Protein AF-I3SME6-F1 (afdb_monomer_lite)

Radius of gyration: 14.72 Å; chains: 1; bounding box: 29×40×44 Å

Sequence (114 aa):
MMEKAESPDAVTYKIVFRGLCNGGGPIQEAVDFTVEMLEKGILPDFPSFGFLAEGLCSLAMGDTLIELVNMVMEKAKFSEMETSMIRGFLKINKFKDALANLSVILDRQKSRRY

Foldseek 3Di:
DDPPPDPDDLVNLQVVLLVCLPPLHDLVVNLVSLVVCLVVLRHYDLVSLVSSCVSCVVVVVLVSNVVSLVSNCVSLVPDPVLVVVLVVCSVVV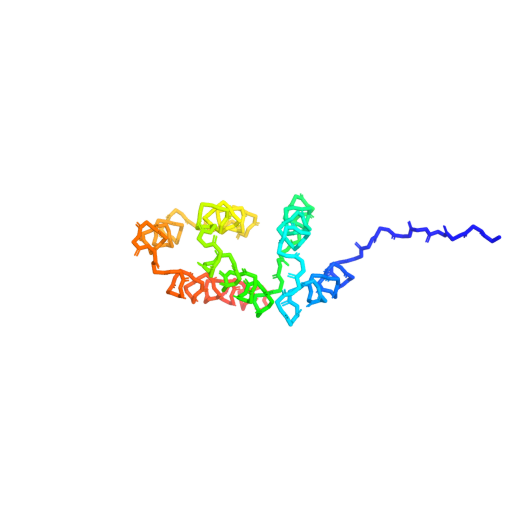VPVVSSVSSVVVVVVVVVVVD

InterPro domains:
  IPR002885 Pentatricopeptide repeat [PS51375] (9-44)
  IPR002885 Pentatricopeptide repeat [TIGR00756] (11-45)
  IPR011990 Tetratricopeptide-like helical domain superfamily [G3DSA:1.25.40.10] (1-109)

Organism: Lotus japonicus (NCBI:txid34305)

Secondary structure (DSSP, 8-state):
-----PPPPHHHHHHHHHHHHGGG--HHHHHHHHHHHHHTTPPPPHHHHHHHHHHHHHTT-HHHHHHHHHHHHHHTT--HHHHHHHHHHHHTT-HHHHHHHHHHHHHHHHHTT-

pLDDT: mean 87.42, std 12.48, range [39.41, 96.69]

Structure (mmCIF, N/CA/C/O backbone):
data_AF-I3SME6-F1
#
_entry.id   AF-I3SME6-F1
#
loop_
_atom_site.group_PDB
_atom_site.id
_atom_site.type_symbol
_atom_site.label_atom_id
_atom_site.label_alt_id
_atom_site.label_comp_id
_atom_site.label_asym_id
_atom_site.label_entity_id
_atom_site.label_seq_id
_atom_site.pdbx_PDB_ins_code
_atom_site.Cartn_x
_atom_site.Cartn_y
_atom_site.Cartn_z
_atom_site.occupancy
_atom_site.B_iso_or_equiv
_atom_site.au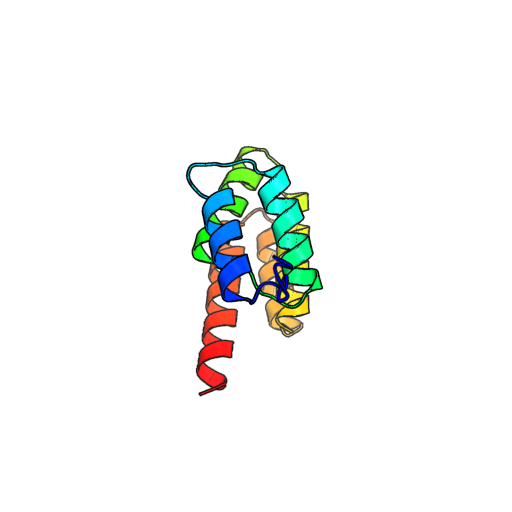th_seq_id
_atom_site.auth_comp_id
_atom_site.auth_asym_id
_atom_site.auth_atom_id
_atom_site.pdbx_PDB_model_num
ATOM 1 N N . MET A 1 1 ? 3.462 -25.591 -31.121 1.00 39.41 1 MET A N 1
ATOM 2 C CA . MET A 1 1 ? 3.400 -25.901 -29.679 1.00 39.41 1 MET A CA 1
ATOM 3 C C . MET A 1 1 ? 2.443 -24.899 -29.067 1.00 39.41 1 MET A C 1
ATOM 5 O O . MET A 1 1 ? 2.685 -23.712 -29.204 1.00 39.41 1 MET A O 1
ATOM 9 N N . MET A 1 2 ? 1.307 -25.350 -28.537 1.00 41.12 2 MET A N 1
ATOM 10 C CA . MET A 1 2 ? 0.395 -24.478 -27.793 1.00 41.12 2 MET A CA 1
ATOM 11 C C . MET A 1 2 ? 0.978 -24.342 -26.389 1.00 41.12 2 MET A C 1
ATOM 13 O O . MET A 1 2 ? 0.930 -25.298 -25.617 1.00 41.12 2 MET A O 1
ATOM 17 N N . GLU A 1 3 ? 1.581 -23.195 -26.082 1.00 49.22 3 GLU A N 1
ATOM 18 C CA . GLU A 1 3 ? 1.840 -22.826 -24.694 1.00 49.22 3 GLU A CA 1
ATOM 19 C C . GLU A 1 3 ? 0.480 -22.696 -24.008 1.00 49.22 3 GLU A C 1
A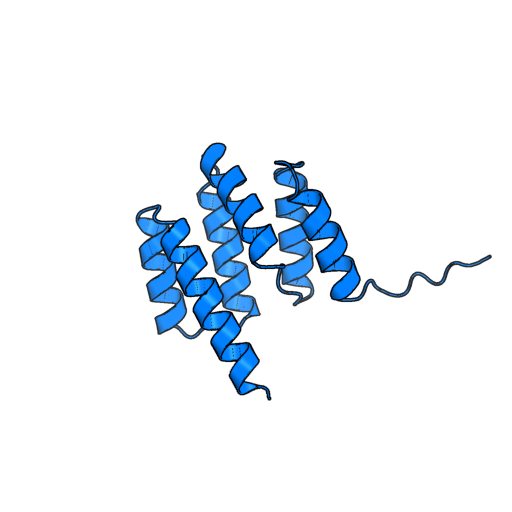TOM 21 O O . GLU A 1 3 ? -0.315 -21.805 -24.313 1.00 49.22 3 GLU A O 1
ATOM 26 N N . LYS A 1 4 ? 0.166 -23.639 -23.117 1.00 48.84 4 LYS A N 1
ATOM 27 C CA . LYS A 1 4 ? -0.901 -23.438 -22.142 1.00 48.84 4 LYS A CA 1
ATOM 28 C C . LYS A 1 4 ? -0.414 -22.328 -21.219 1.00 48.84 4 LYS A C 1
ATOM 30 O O . LYS A 1 4 ? 0.381 -22.588 -20.323 1.00 48.84 4 LYS A O 1
ATOM 35 N N . ALA A 1 5 ? -0.860 -21.102 -21.467 1.00 56.41 5 ALA A N 1
ATOM 36 C CA . ALA A 1 5 ? -0.730 -20.023 -20.505 1.00 56.41 5 ALA A CA 1
ATOM 37 C C . ALA A 1 5 ? -1.614 -20.375 -19.301 1.00 56.41 5 ALA A C 1
ATOM 39 O O . ALA A 1 5 ? -2.813 -20.098 -19.282 1.00 56.41 5 ALA A O 1
ATOM 40 N N . GLU A 1 6 ? -1.042 -21.087 -18.335 1.00 60.16 6 GLU A N 1
ATOM 41 C CA . GLU A 1 6 ? -1.636 -21.214 -17.012 1.00 60.16 6 GLU A CA 1
ATOM 42 C C . GLU A 1 6 ? -1.664 -19.815 -16.389 1.00 60.16 6 GLU A C 1
ATOM 44 O O . GLU A 1 6 ? -0.717 -19.039 -16.539 1.00 60.16 6 GLU A O 1
ATOM 49 N N . SER A 1 7 ? -2.783 -19.447 -15.761 1.00 60.16 7 SER A N 1
ATOM 50 C CA . SER A 1 7 ? -2.910 -18.141 -15.115 1.00 60.16 7 SER A CA 1
ATOM 51 C C . SER A 1 7 ? -1.758 -17.965 -14.120 1.00 60.16 7 SER A C 1
ATOM 53 O O . SER A 1 7 ? -1.582 -18.864 -13.291 1.00 60.16 7 SER A O 1
ATOM 55 N N . PRO A 1 8 ? -0.999 -16.853 -14.167 1.00 66.81 8 PRO A N 1
ATOM 56 C CA . PRO A 1 8 ? 0.140 -16.663 -13.285 1.00 66.81 8 PRO A CA 1
ATOM 57 C C . PRO A 1 8 ? -0.281 -16.831 -11.827 1.00 66.81 8 PRO A C 1
ATOM 59 O O . PRO A 1 8 ? -1.278 -16.255 -11.381 1.00 66.81 8 PRO A O 1
ATOM 62 N N . ASP A 1 9 ? 0.470 -17.638 -11.089 1.00 78.56 9 ASP A N 1
ATOM 63 C CA . ASP A 1 9 ? 0.230 -17.838 -9.669 1.00 78.56 9 ASP A CA 1
ATOM 64 C C . ASP A 1 9 ? 0.692 -16.618 -8.850 1.00 78.56 9 ASP A C 1
ATOM 66 O O . ASP A 1 9 ? 1.369 -15.702 -9.331 1.00 78.56 9 ASP A O 1
ATOM 70 N N . ALA A 1 10 ? 0.336 -16.590 -7.564 1.00 82.50 10 ALA A N 1
ATOM 71 C CA . ALA A 1 10 ? 0.719 -15.497 -6.671 1.00 82.50 10 ALA A CA 1
ATOM 72 C C . ALA A 1 10 ? 2.246 -15.319 -6.541 1.00 82.50 10 ALA A C 1
ATOM 74 O O . ALA A 1 10 ? 2.704 -14.246 -6.145 1.00 82.50 10 ALA A O 1
ATOM 75 N N . VAL A 1 11 ? 3.035 -16.355 -6.843 1.00 84.81 11 VAL A N 1
ATOM 76 C CA . VAL A 1 11 ? 4.502 -16.292 -6.842 1.00 84.81 11 VAL A CA 1
ATOM 77 C C . VAL A 1 11 ? 4.987 -15.500 -8.052 1.00 84.81 11 VAL A C 1
ATOM 79 O O . VAL A 1 11 ? 5.795 -14.586 -7.891 1.00 84.81 11 VAL A O 1
ATOM 82 N N . THR A 1 12 ? 4.438 -15.781 -9.232 1.00 88.06 12 THR A N 1
ATOM 83 C CA . THR A 1 12 ? 4.776 -15.100 -10.485 1.00 88.06 12 THR A CA 1
ATOM 84 C C . THR A 1 12 ? 4.510 -13.598 -10.386 1.00 88.06 12 THR A C 1
ATOM 86 O O . THR A 1 12 ? 5.402 -12.797 -10.667 1.00 88.06 12 THR A O 1
ATOM 89 N N . TYR A 1 13 ? 3.342 -13.199 -9.870 1.00 90.38 13 TYR A N 1
ATOM 90 C CA . TYR A 1 13 ? 3.025 -11.786 -9.629 1.00 90.38 13 TYR A CA 1
ATOM 91 C C . TYR A 1 13 ? 4.038 -11.101 -8.707 1.00 90.38 13 TYR A C 1
ATOM 93 O O . TYR A 1 13 ? 4.523 -10.013 -9.004 1.00 90.38 13 TYR A O 1
ATOM 101 N N . LYS A 1 14 ? 4.424 -11.747 -7.602 1.00 88.31 14 LYS A N 1
ATOM 102 C CA . LYS A 1 14 ? 5.409 -11.172 -6.673 1.00 88.31 14 LYS A CA 1
ATOM 103 C C . LYS A 1 14 ? 6.788 -11.005 -7.304 1.00 88.31 14 LYS A C 1
ATOM 105 O O . LYS A 1 14 ? 7.471 -10.039 -6.978 1.00 88.31 14 LYS A O 1
ATOM 110 N N . ILE A 1 15 ? 7.204 -11.923 -8.178 1.00 90.75 15 ILE A N 1
ATOM 111 C CA . ILE A 1 15 ? 8.488 -11.828 -8.888 1.00 90.75 15 ILE A CA 1
ATOM 112 C C . ILE A 1 15 ? 8.486 -10.623 -9.833 1.00 90.75 15 ILE A C 1
ATOM 114 O O . ILE A 1 15 ? 9.412 -9.816 -9.777 1.00 90.75 15 ILE A O 1
ATOM 118 N N . VAL A 1 16 ? 7.439 -10.471 -10.650 1.00 91.44 16 VAL A N 1
ATOM 119 C CA . VAL A 1 16 ? 7.310 -9.334 -11.577 1.00 91.44 16 VAL A CA 1
ATOM 120 C C . VAL A 1 16 ? 7.275 -8.017 -10.805 1.00 91.44 16 VAL A C 1
ATOM 122 O O . VAL A 1 16 ? 8.060 -7.115 -11.091 1.00 91.44 16 VAL A O 1
ATOM 125 N N . PHE A 1 17 ? 6.453 -7.941 -9.756 1.00 92.50 17 PHE A N 1
ATOM 126 C CA . PHE A 1 17 ? 6.356 -6.758 -8.903 1.00 92.50 17 PHE A CA 1
ATOM 127 C C . PHE A 1 17 ? 7.701 -6.371 -8.275 1.00 92.50 17 PHE A C 1
ATOM 129 O O . PHE A 1 17 ? 8.109 -5.214 -8.333 1.00 92.50 17 PHE A O 1
ATOM 136 N N . ARG A 1 18 ? 8.441 -7.349 -7.732 1.00 91.06 18 ARG A N 1
ATOM 137 C CA . ARG A 1 18 ? 9.798 -7.133 -7.205 1.00 91.06 18 ARG A CA 1
ATOM 138 C C . ARG A 1 18 ? 10.731 -6.532 -8.249 1.00 91.06 18 ARG A C 1
ATOM 140 O O . ARG A 1 18 ? 11.491 -5.630 -7.912 1.00 91.06 18 ARG A O 1
ATOM 147 N N . GLY A 1 19 ? 10.674 -7.024 -9.487 1.00 91.31 19 GLY A N 1
ATOM 148 C CA . GLY A 1 19 ? 11.460 -6.496 -10.601 1.00 91.31 19 GLY A CA 1
ATOM 149 C C . GLY A 1 19 ? 11.126 -5.038 -10.914 1.00 91.31 19 GLY A C 1
ATOM 150 O O . GLY A 1 19 ? 12.041 -4.227 -11.025 1.00 91.31 19 GLY A O 1
ATOM 151 N N . LEU A 1 20 ? 9.835 -4.698 -10.977 1.00 91.19 20 LEU A N 1
ATOM 152 C CA . LEU A 1 20 ? 9.356 -3.338 -11.258 1.00 91.19 20 LEU A CA 1
ATOM 153 C C . LEU A 1 20 ? 9.760 -2.326 -10.174 1.00 91.19 20 LEU A C 1
ATOM 155 O O . LEU A 1 20 ? 10.090 -1.187 -10.488 1.00 91.19 20 LEU A O 1
ATOM 159 N N . CYS A 1 21 ? 9.766 -2.734 -8.903 1.00 89.50 21 CYS A N 1
ATOM 160 C CA . CYS A 1 21 ? 10.139 -1.857 -7.788 1.00 89.50 21 CYS A CA 1
ATOM 161 C C . CYS A 1 21 ? 11.654 -1.759 -7.549 1.00 89.50 21 CYS A C 1
ATOM 163 O O . CYS A 1 21 ? 12.093 -0.933 -6.747 1.00 89.50 21 CYS A O 1
ATOM 165 N N . ASN A 1 22 ? 12.466 -2.606 -8.185 1.00 86.00 22 ASN A N 1
ATOM 166 C CA . ASN A 1 22 ? 13.907 -2.623 -7.959 1.00 86.00 22 ASN A CA 1
ATOM 167 C C . ASN A 1 22 ? 14.597 -1.438 -8.654 1.00 86.00 22 ASN A C 1
ATOM 169 O O . ASN A 1 22 ? 14.260 -1.084 -9.780 1.00 86.00 22 ASN A O 1
ATOM 173 N N . GLY A 1 23 ? 15.589 -0.834 -7.993 1.00 78.56 23 GLY A N 1
ATOM 174 C CA . GLY A 1 23 ? 16.420 0.225 -8.580 1.00 78.56 23 GLY A CA 1
ATOM 175 C C . GLY A 1 23 ? 15.685 1.519 -8.958 1.00 78.56 23 GLY A C 1
ATOM 176 O O . GLY A 1 23 ? 16.198 2.268 -9.783 1.00 78.56 23 GLY A O 1
ATOM 177 N N . GLY A 1 24 ? 14.504 1.784 -8.386 1.00 71.81 24 GLY A N 1
ATOM 178 C CA . GLY A 1 24 ? 13.682 2.943 -8.757 1.00 71.81 24 GLY A CA 1
ATOM 179 C C . GLY A 1 24 ? 13.025 2.796 -10.131 1.00 71.81 24 GLY A C 1
ATOM 180 O O . GLY A 1 24 ? 12.902 3.792 -10.839 1.00 71.81 24 GLY A O 1
ATOM 181 N N . GLY A 1 25 ? 12.672 1.558 -10.508 1.00 79.00 25 GLY A N 1
ATOM 182 C CA . GLY A 1 25 ? 12.062 1.185 -11.786 1.00 79.00 25 GLY A CA 1
ATOM 183 C C . GLY A 1 25 ? 10.787 1.963 -12.150 1.00 79.00 25 GLY A C 1
ATOM 184 O O . GLY A 1 25 ? 10.394 2.896 -11.451 1.00 79.00 25 GLY A O 1
ATOM 185 N N . PRO A 1 26 ? 10.140 1.630 -13.279 1.00 91.62 26 PRO A N 1
ATOM 186 C CA . PRO A 1 26 ? 9.062 2.438 -13.845 1.00 91.62 26 PRO A CA 1
ATOM 187 C C . PRO A 1 26 ? 7.881 2.546 -12.868 1.00 91.62 26 PRO A C 1
ATOM 189 O O . PRO A 1 26 ? 7.042 1.653 -12.781 1.00 91.62 26 PRO A O 1
ATOM 192 N N . ILE A 1 27 ? 7.820 3.657 -12.122 1.00 92.50 27 ILE A N 1
ATOM 193 C CA . ILE A 1 27 ? 6.882 3.834 -11.002 1.00 92.50 27 ILE A CA 1
ATOM 194 C C . ILE A 1 27 ? 5.437 3.670 -11.462 1.00 92.50 27 ILE A C 1
ATOM 196 O O . ILE A 1 27 ? 4.664 3.007 -10.780 1.00 92.50 27 ILE A O 1
ATOM 200 N N . GLN A 1 28 ? 5.084 4.207 -12.632 1.00 93.94 28 GLN A N 1
ATOM 201 C CA . GLN A 1 28 ? 3.728 4.073 -13.160 1.00 93.94 28 GLN A CA 1
ATOM 202 C C . GLN A 1 28 ? 3.368 2.611 -13.454 1.00 93.94 28 GLN A C 1
ATOM 204 O O . GLN A 1 28 ? 2.318 2.148 -13.026 1.00 93.94 28 GLN A O 1
ATOM 209 N N . GLU A 1 29 ? 4.260 1.853 -14.095 1.00 95.06 29 GLU A N 1
ATOM 210 C CA . GLU A 1 29 ? 4.031 0.427 -14.364 1.00 95.06 29 GLU A CA 1
ATOM 211 C C . GLU A 1 29 ? 3.928 -0.376 -13.061 1.00 95.06 29 GLU A C 1
ATOM 213 O O . GLU A 1 29 ? 3.093 -1.268 -12.940 1.00 95.06 29 GLU A O 1
ATOM 218 N N . ALA A 1 30 ? 4.737 -0.037 -12.052 1.00 95.62 30 ALA A N 1
ATOM 219 C CA . ALA A 1 30 ? 4.654 -0.651 -10.731 1.00 95.62 30 ALA A CA 1
ATOM 220 C C . ALA A 1 30 ? 3.318 -0.346 -10.026 1.00 95.62 30 ALA A C 1
ATOM 222 O O . ALA A 1 30 ? 2.769 -1.229 -9.362 1.00 95.62 30 ALA A O 1
ATOM 223 N N . VAL A 1 31 ? 2.777 0.869 -10.173 1.00 96.38 31 VAL A N 1
ATOM 224 C CA . VAL A 1 31 ? 1.444 1.243 -9.669 1.00 96.38 31 VAL A CA 1
ATOM 225 C C . VAL A 1 31 ? 0.364 0.424 -10.369 1.00 96.38 31 VAL A C 1
ATOM 227 O O . VAL A 1 31 ? -0.404 -0.260 -9.689 1.00 96.38 31 VAL A O 1
ATOM 230 N N . ASP A 1 32 ? 0.341 0.436 -11.701 1.00 96.50 32 ASP A N 1
ATOM 231 C CA . ASP A 1 32 ? -0.677 -0.251 -12.503 1.00 96.50 32 ASP A CA 1
ATOM 232 C C . ASP A 1 32 ? -0.672 -1.760 -12.212 1.00 96.50 32 ASP A C 1
ATOM 234 O O . ASP A 1 32 ? -1.715 -2.380 -11.992 1.00 96.50 32 ASP A O 1
ATOM 238 N N . PHE A 1 33 ? 0.521 -2.346 -12.092 1.00 95.88 33 PHE A N 1
ATOM 239 C CA . PHE A 1 33 ? 0.677 -3.753 -11.742 1.00 95.88 33 PHE A CA 1
ATOM 240 C C . PHE A 1 33 ? 0.226 -4.061 -10.306 1.00 95.88 33 PHE A C 1
ATOM 242 O O . PHE A 1 33 ? -0.351 -5.118 -10.043 1.00 95.88 33 PHE A O 1
ATOM 249 N N . THR A 1 34 ? 0.435 -3.137 -9.361 1.00 96.00 34 THR A N 1
ATOM 250 C CA . THR A 1 34 ? -0.071 -3.286 -7.984 1.00 96.00 34 THR A CA 1
ATOM 251 C C . THR A 1 34 ? -1.599 -3.304 -7.955 1.00 96.00 34 THR A C 1
ATOM 253 O O . THR A 1 34 ? -2.185 -4.116 -7.236 1.00 96.00 34 THR A O 1
ATOM 256 N N . VAL A 1 35 ? -2.248 -2.439 -8.740 1.00 96.69 35 VAL A N 1
ATOM 257 C CA . VAL A 1 35 ? -3.711 -2.417 -8.885 1.00 96.69 35 VAL A CA 1
ATOM 258 C C . VAL A 1 35 ? -4.204 -3.765 -9.411 1.00 96.69 35 VAL A C 1
ATOM 260 O O . VAL A 1 35 ? -5.052 -4.386 -8.768 1.00 96.69 35 VAL A O 1
ATOM 263 N N . GLU A 1 36 ? -3.605 -4.281 -10.490 1.00 95.31 36 GLU A N 1
ATOM 264 C CA . GLU A 1 36 ? -3.966 -5.587 -11.061 1.00 95.31 36 GLU A CA 1
ATOM 265 C C . GLU A 1 36 ? 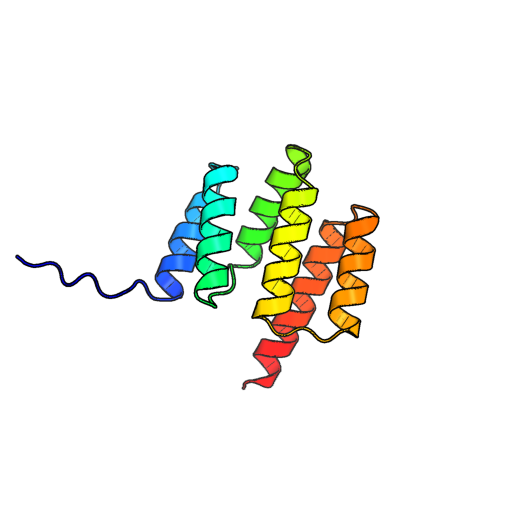-3.830 -6.729 -10.035 1.00 95.31 36 GLU A C 1
ATOM 267 O O . GLU A 1 36 ? -4.726 -7.570 -9.892 1.00 95.31 36 GLU A O 1
ATOM 272 N N . MET A 1 37 ? -2.723 -6.758 -9.281 1.00 94.12 37 MET A N 1
ATOM 273 C CA . MET A 1 37 ? -2.503 -7.743 -8.217 1.00 94.12 37 MET A CA 1
ATOM 274 C C . MET A 1 37 ? -3.633 -7.713 -7.185 1.00 94.12 37 MET A C 1
ATOM 276 O O . MET A 1 37 ? -4.200 -8.755 -6.844 1.00 94.12 37 MET A O 1
ATOM 280 N N . LEU A 1 38 ? -3.983 -6.518 -6.705 1.00 94.19 38 LEU A N 1
ATOM 281 C CA . LEU A 1 38 ? -4.997 -6.328 -5.672 1.00 94.19 38 LEU A CA 1
ATOM 282 C C . LEU A 1 38 ? -6.402 -6.668 -6.173 1.00 94.19 38 LEU A C 1
ATOM 284 O O . LEU A 1 38 ? -7.185 -7.275 -5.436 1.00 94.19 38 LEU A O 1
ATOM 288 N N . GLU A 1 39 ? -6.730 -6.346 -7.423 1.00 93.50 39 GLU A N 1
ATOM 289 C CA . GLU A 1 39 ? -7.983 -6.761 -8.061 1.00 93.50 39 GLU A CA 1
ATOM 290 C C . GLU A 1 39 ? -8.122 -8.285 -8.101 1.00 93.50 39 GLU A C 1
ATOM 292 O O . GLU A 1 39 ? -9.185 -8.814 -7.766 1.00 93.50 39 GLU A O 1
ATOM 297 N N . LYS A 1 40 ? -7.020 -8.992 -8.377 1.00 90.50 40 LYS A N 1
ATOM 298 C CA . LYS A 1 40 ? -6.930 -10.462 -8.343 1.00 90.50 40 LYS A CA 1
ATOM 299 C C . LYS A 1 40 ? -6.832 -11.051 -6.930 1.00 90.50 40 LYS A C 1
ATOM 301 O O . LYS A 1 40 ? -6.726 -12.265 -6.773 1.00 90.50 40 LYS A O 1
ATOM 306 N N . GLY A 1 41 ? -6.889 -10.218 -5.888 1.00 89.69 41 GLY A N 1
ATOM 307 C CA . GLY A 1 41 ? -6.814 -10.644 -4.487 1.00 89.69 41 GLY A CA 1
ATOM 308 C C . GLY A 1 41 ? -5.410 -11.059 -4.035 1.00 89.69 41 GLY A C 1
ATOM 309 O O . GLY A 1 41 ? -5.260 -11.692 -2.988 1.00 89.69 41 GLY A O 1
ATOM 310 N N . ILE A 1 42 ? -4.382 -10.710 -4.806 1.00 91.12 42 ILE A N 1
ATOM 311 C CA . ILE A 1 42 ? -2.981 -10.988 -4.509 1.00 91.12 42 ILE A CA 1
ATOM 312 C C . ILE A 1 42 ? -2.394 -9.761 -3.813 1.00 91.12 42 ILE A C 1
ATOM 314 O O . ILE A 1 42 ? -2.360 -8.665 -4.363 1.00 91.12 42 ILE A O 1
ATOM 318 N N . LEU A 1 43 ? -1.909 -9.941 -2.585 1.00 91.56 43 LEU A N 1
ATOM 319 C CA . LEU A 1 43 ? -1.241 -8.859 -1.866 1.00 91.56 43 LEU A CA 1
ATOM 320 C C . LEU A 1 43 ? 0.194 -8.660 -2.382 1.00 91.56 43 LEU A C 1
ATOM 322 O O . LEU A 1 43 ? 0.894 -9.659 -2.615 1.00 91.56 43 LEU A O 1
ATOM 326 N N . PRO A 1 44 ? 0.654 -7.400 -2.511 1.00 91.19 44 PRO A N 1
ATOM 327 C CA . PRO A 1 44 ? 2.019 -7.099 -2.910 1.00 91.19 44 PRO A CA 1
ATOM 328 C C . PRO A 1 44 ? 3.033 -7.609 -1.883 1.00 91.19 44 PRO A C 1
ATOM 330 O O . PRO A 1 44 ? 2.734 -7.836 -0.707 1.00 91.19 44 PRO A O 1
ATOM 333 N N . ASP A 1 45 ? 4.266 -7.791 -2.343 1.00 88.56 45 ASP A N 1
ATOM 334 C CA . ASP A 1 45 ? 5.395 -8.057 -1.461 1.00 88.56 45 ASP A CA 1
ATOM 335 C C . ASP A 1 45 ? 5.770 -6.772 -0.710 1.00 88.56 45 ASP A C 1
ATOM 337 O O . ASP A 1 45 ? 6.156 -5.785 -1.328 1.00 88.56 45 ASP A O 1
ATOM 341 N N . PHE A 1 46 ? 5.637 -6.760 0.619 1.00 86.56 46 PHE A N 1
ATOM 342 C CA . PHE A 1 46 ? 5.784 -5.529 1.411 1.00 86.56 46 PHE A CA 1
ATOM 343 C C . PHE A 1 46 ? 7.155 -4.859 1.348 1.00 86.56 46 PHE A C 1
ATOM 345 O O . PHE A 1 46 ? 7.178 -3.631 1.259 1.00 86.56 46 PHE A O 1
ATOM 352 N N . PRO A 1 47 ? 8.281 -5.597 1.343 1.00 87.50 47 PRO A N 1
ATOM 353 C CA . PRO A 1 47 ? 9.581 -4.989 1.086 1.00 87.50 47 PRO A CA 1
ATOM 354 C C . PRO A 1 47 ? 9.607 -4.217 -0.242 1.00 87.50 47 PRO A C 1
ATOM 356 O O . PRO A 1 47 ? 10.021 -3.061 -0.268 1.00 87.50 47 PRO A O 1
ATOM 359 N N . SER A 1 48 ? 9.082 -4.801 -1.325 1.00 89.62 48 SER A N 1
ATOM 360 C CA . SER A 1 48 ? 8.984 -4.130 -2.629 1.00 89.62 48 SER A CA 1
ATOM 361 C C . SER A 1 48 ? 7.991 -2.974 -2.655 1.00 89.62 48 SER A C 1
ATOM 363 O O . SER A 1 48 ? 8.287 -1.928 -3.227 1.00 89.62 48 SER A O 1
ATOM 365 N N . PHE A 1 49 ? 6.851 -3.117 -1.981 1.00 91.88 49 PHE A N 1
ATOM 366 C CA . PHE A 1 49 ? 5.873 -2.040 -1.839 1.00 91.88 49 PHE A CA 1
ATOM 367 C C . PHE A 1 49 ? 6.464 -0.830 -1.101 1.00 91.88 49 PHE A C 1
ATOM 369 O O . PHE A 1 49 ? 6.131 0.305 -1.424 1.00 91.88 49 PHE A O 1
ATOM 376 N N . GLY A 1 50 ? 7.392 -1.056 -0.163 1.00 91.44 50 GLY A N 1
ATOM 377 C CA . GLY A 1 50 ? 8.164 0.004 0.484 1.00 91.44 50 GLY A CA 1
ATOM 378 C C . GLY A 1 50 ? 8.998 0.830 -0.500 1.00 91.44 50 GLY A C 1
ATOM 379 O O . GLY A 1 50 ? 8.960 2.056 -0.429 1.00 91.44 50 GLY A O 1
ATOM 380 N N . PHE A 1 51 ? 9.680 0.185 -1.453 1.00 91.88 51 PHE A N 1
ATOM 381 C CA . PHE A 1 51 ? 10.435 0.888 -2.500 1.00 91.88 51 PHE A CA 1
ATOM 382 C C . PHE A 1 51 ? 9.521 1.673 -3.447 1.00 91.88 51 PHE A C 1
ATOM 384 O O . PHE A 1 51 ? 9.820 2.819 -3.776 1.00 91.88 51 PHE A O 1
ATOM 391 N N . LEU A 1 52 ? 8.376 1.098 -3.838 1.00 93.81 52 LEU A N 1
ATOM 392 C CA . LEU A 1 52 ? 7.370 1.818 -4.627 1.00 93.81 52 LEU A CA 1
ATOM 393 C C . LEU A 1 52 ? 6.857 3.053 -3.878 1.00 93.81 52 LEU A C 1
ATOM 395 O O . LEU A 1 52 ? 6.780 4.139 -4.446 1.00 93.81 52 LEU A O 1
ATOM 399 N N . ALA A 1 53 ? 6.538 2.901 -2.594 1.00 92.31 53 ALA A N 1
ATOM 400 C CA . ALA A 1 53 ? 6.063 3.997 -1.767 1.00 92.31 53 ALA A CA 1
ATOM 401 C C . ALA A 1 53 ? 7.111 5.106 -1.611 1.00 92.31 53 ALA A C 1
ATOM 403 O O . ALA A 1 53 ? 6.754 6.281 -1.655 1.00 92.31 53 ALA A O 1
ATOM 404 N N . GLU A 1 54 ? 8.391 4.754 -1.466 1.00 90.50 54 GLU A N 1
ATOM 405 C CA . GLU A 1 54 ? 9.489 5.723 -1.462 1.00 90.50 54 GLU A CA 1
ATOM 406 C C . GLU A 1 54 ? 9.554 6.491 -2.787 1.00 90.50 54 GLU A C 1
ATOM 408 O O . GLU A 1 54 ? 9.547 7.721 -2.766 1.00 90.50 54 GLU A O 1
ATOM 413 N N . GLY A 1 55 ? 9.503 5.795 -3.927 1.00 92.06 55 GLY A N 1
ATOM 414 C CA . GLY A 1 55 ? 9.472 6.425 -5.250 1.00 92.06 55 GLY A CA 1
ATOM 415 C C . GLY A 1 55 ? 8.277 7.364 -5.445 1.00 92.06 55 GLY A C 1
ATOM 416 O O . GLY A 1 55 ? 8.451 8.500 -5.886 1.00 92.06 55 GLY A O 1
ATOM 417 N N . LEU A 1 56 ? 7.075 6.941 -5.044 1.00 92.75 56 LEU A N 1
ATOM 418 C CA . LEU A 1 56 ? 5.871 7.780 -5.080 1.00 92.75 56 LEU A CA 1
ATOM 419 C C . LEU A 1 56 ? 6.016 9.024 -4.195 1.00 92.75 56 LEU A C 1
ATOM 421 O O . LEU A 1 56 ? 5.674 10.125 -4.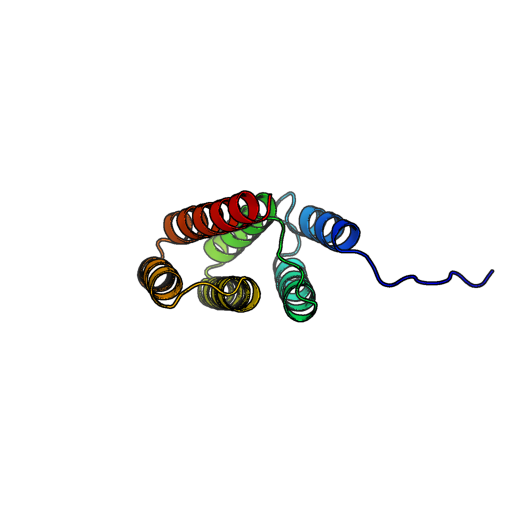623 1.00 92.75 56 LEU A O 1
ATOM 425 N N . CYS A 1 57 ? 6.569 8.882 -2.986 1.00 90.19 57 CYS A N 1
ATOM 426 C CA . CYS A 1 57 ? 6.835 10.019 -2.103 1.00 90.19 57 CYS A CA 1
ATOM 427 C C . CYS A 1 57 ? 7.848 10.992 -2.722 1.00 90.19 57 CYS A C 1
ATOM 429 O O . CYS A 1 57 ? 7.636 12.204 -2.678 1.00 90.19 57 CYS A O 1
ATOM 431 N N . SER A 1 58 ? 8.927 10.478 -3.320 1.00 90.25 58 SER A N 1
ATOM 432 C CA . SER A 1 58 ? 9.953 11.283 -3.994 1.00 90.25 58 SER A CA 1
ATOM 433 C C . SER A 1 58 ? 9.419 12.042 -5.211 1.00 90.25 58 SER A C 1
ATOM 435 O O . SER A 1 58 ? 9.924 13.119 -5.518 1.00 90.25 58 SER A O 1
ATOM 437 N N . LEU A 1 59 ? 8.384 11.518 -5.874 1.00 91.75 59 LEU A N 1
ATOM 438 C CA . LEU A 1 59 ? 7.701 12.153 -7.007 1.00 91.75 59 LEU A CA 1
ATOM 439 C C . LEU A 1 59 ? 6.489 13.006 -6.594 1.00 91.75 59 LEU A C 1
ATOM 441 O O . LEU A 1 59 ? 5.745 13.463 -7.457 1.00 91.75 59 LEU A O 1
ATOM 445 N N . ALA A 1 60 ? 6.276 13.226 -5.291 1.00 91.25 60 ALA A N 1
ATOM 446 C CA . ALA A 1 60 ? 5.109 13.925 -4.743 1.00 91.25 60 ALA A CA 1
ATOM 447 C C . ALA A 1 60 ? 3.748 13.306 -5.142 1.00 91.25 60 ALA A C 1
ATOM 449 O O . ALA A 1 60 ? 2.719 13.977 -5.122 1.00 91.25 60 ALA A O 1
ATOM 450 N N . MET A 1 61 ? 3.721 12.004 -5.438 1.00 92.75 61 MET A N 1
ATOM 451 C CA . MET A 1 61 ? 2.528 11.224 -5.793 1.00 92.75 61 MET A CA 1
ATOM 452 C C . MET A 1 61 ? 1.887 10.584 -4.549 1.00 92.75 61 MET A C 1
ATOM 454 O O . MET A 1 61 ? 1.615 9.383 -4.498 1.00 92.75 61 MET A O 1
ATOM 458 N N . GLY A 1 62 ? 1.683 11.391 -3.504 1.00 92.00 62 GLY A N 1
ATOM 459 C CA . GLY A 1 62 ? 1.148 10.928 -2.218 1.00 92.00 62 GLY A CA 1
ATOM 460 C C . GLY A 1 62 ? -0.277 10.379 -2.317 1.00 92.00 62 GLY A C 1
ATOM 461 O O . GLY A 1 62 ? -0.586 9.378 -1.675 1.00 92.00 62 GLY A O 1
ATOM 462 N N . ASP A 1 63 ? -1.118 10.974 -3.165 1.00 94.06 63 ASP A N 1
ATOM 463 C CA . ASP A 1 63 ? -2.506 10.537 -3.355 1.00 94.06 63 ASP A CA 1
ATOM 464 C C . ASP A 1 63 ? -2.580 9.113 -3.924 1.00 94.06 63 ASP A C 1
ATOM 466 O O . ASP A 1 63 ? -3.293 8.268 -3.383 1.00 94.06 63 ASP A O 1
ATOM 470 N N . THR A 1 64 ? -1.748 8.793 -4.921 1.00 95.50 64 THR A N 1
ATOM 471 C CA . THR A 1 64 ? -1.624 7.430 -5.463 1.00 95.50 64 THR A CA 1
ATOM 472 C C . THR A 1 64 ? -1.198 6.431 -4.386 1.00 95.50 64 THR A C 1
ATOM 474 O O . THR A 1 64 ? -1.756 5.339 -4.287 1.00 95.50 64 THR A O 1
ATOM 477 N N . LEU A 1 65 ? -0.239 6.795 -3.525 1.00 95.25 65 LEU A N 1
ATOM 478 C CA . LEU A 1 65 ? 0.171 5.930 -2.416 1.00 95.25 65 LEU A CA 1
ATOM 479 C C . LEU A 1 65 ? -0.983 5.692 -1.427 1.00 95.25 65 LEU A C 1
ATOM 481 O O . LEU A 1 65 ? -1.168 4.571 -0.949 1.00 95.25 65 LEU A O 1
ATOM 485 N N . ILE A 1 66 ? -1.774 6.726 -1.130 1.00 95.12 66 ILE A N 1
ATOM 486 C CA . ILE A 1 66 ? -2.947 6.623 -0.254 1.00 95.12 66 ILE A CA 1
ATOM 487 C C . ILE A 1 66 ? -3.980 5.659 -0.843 1.00 95.12 66 ILE A C 1
ATOM 489 O O . ILE A 1 66 ? -4.511 4.814 -0.116 1.00 95.12 66 ILE A O 1
ATOM 493 N N . GLU A 1 67 ? -4.259 5.753 -2.142 1.00 95.88 67 GLU A N 1
ATOM 494 C CA . GLU A 1 67 ? -5.178 4.853 -2.843 1.00 95.88 67 GLU A CA 1
ATOM 495 C C . GLU A 1 67 ? -4.703 3.399 -2.785 1.00 95.88 67 GLU A C 1
ATOM 497 O O . GLU A 1 67 ? -5.453 2.530 -2.332 1.00 95.88 67 GLU A O 1
ATOM 502 N N . LEU A 1 68 ? -3.435 3.140 -3.119 1.00 96.56 68 LEU A N 1
ATOM 503 C CA . LEU A 1 68 ? -2.865 1.792 -3.059 1.00 96.56 68 LEU A CA 1
ATOM 504 C C . LEU A 1 68 ? -2.926 1.202 -1.644 1.00 96.56 68 LEU A C 1
ATOM 506 O O . LEU A 1 68 ? -3.319 0.049 -1.465 1.00 96.56 68 LEU A O 1
ATOM 510 N N . VAL A 1 69 ? -2.590 1.989 -0.617 1.00 96.25 69 VAL A N 1
ATOM 511 C CA . VAL A 1 69 ? -2.680 1.541 0.781 1.00 96.25 69 VAL A CA 1
ATOM 512 C C . VAL A 1 69 ? -4.129 1.235 1.174 1.00 96.25 69 VAL A C 1
ATOM 514 O O . VAL A 1 69 ? -4.377 0.232 1.845 1.00 96.25 69 VAL A O 1
ATOM 517 N N . ASN A 1 70 ? -5.102 2.040 0.736 1.00 95.69 70 ASN A N 1
ATOM 518 C CA . ASN A 1 70 ? -6.520 1.757 0.971 1.00 95.69 70 ASN A CA 1
ATOM 519 C C . ASN A 1 70 ? -6.961 0.440 0.323 1.00 95.69 70 ASN A C 1
ATOM 521 O O . ASN A 1 70 ? -7.607 -0.368 0.992 1.00 95.69 70 ASN A O 1
ATOM 525 N N . MET A 1 71 ? -6.563 0.190 -0.926 1.00 96.38 71 MET A N 1
ATOM 526 C CA . MET A 1 71 ? -6.859 -1.071 -1.609 1.00 96.38 71 MET A CA 1
ATOM 527 C C . MET A 1 71 ? -6.241 -2.270 -0.877 1.00 96.38 71 MET A C 1
ATOM 529 O O . MET A 1 71 ? -6.905 -3.289 -0.690 1.00 96.38 71 MET A O 1
ATOM 533 N N . VAL A 1 72 ? -4.995 -2.153 -0.400 1.00 95.50 72 VAL A N 1
ATOM 534 C CA . VAL A 1 72 ? -4.344 -3.202 0.404 1.00 95.50 72 VAL A CA 1
ATOM 535 C C . VAL A 1 72 ? -5.146 -3.503 1.672 1.00 95.50 72 VAL A C 1
ATOM 537 O O . VAL A 1 72 ? -5.414 -4.671 1.952 1.00 95.50 72 VAL A O 1
ATOM 540 N N . MET A 1 73 ? -5.554 -2.474 2.424 1.00 95.19 73 MET A N 1
ATOM 541 C CA . MET A 1 73 ? -6.337 -2.643 3.657 1.00 95.19 73 MET A CA 1
ATOM 542 C C . MET A 1 73 ? -7.689 -3.318 3.394 1.00 95.19 73 MET A C 1
ATOM 544 O O . MET A 1 73 ? -8.090 -4.200 4.156 1.00 95.19 73 MET A O 1
ATOM 548 N N . GLU A 1 74 ? -8.367 -2.955 2.301 1.00 94.62 74 GLU A N 1
ATOM 549 C CA . GLU A 1 74 ? -9.637 -3.564 1.894 1.00 94.62 74 GLU A CA 1
ATOM 550 C C . GLU A 1 74 ? -9.458 -5.046 1.533 1.00 94.62 74 GLU A C 1
ATOM 552 O O . GLU A 1 74 ? -10.137 -5.916 2.087 1.00 94.62 74 GLU A O 1
ATOM 557 N N . LYS A 1 75 ? -8.495 -5.365 0.657 1.00 93.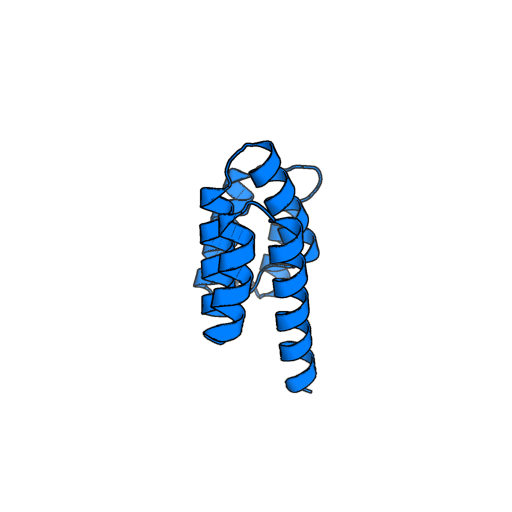31 75 LYS A N 1
ATOM 558 C CA . LYS A 1 75 ? -8.241 -6.745 0.208 1.00 93.31 75 LYS A CA 1
ATOM 559 C C . LYS A 1 75 ? -7.742 -7.640 1.341 1.00 93.31 75 LYS A C 1
ATOM 561 O O . LYS A 1 75 ? -8.108 -8.814 1.403 1.00 93.31 75 LYS A O 1
ATOM 566 N N . ALA A 1 76 ? -6.965 -7.087 2.270 1.00 91.88 76 ALA A N 1
ATOM 567 C CA . ALA A 1 76 ? -6.517 -7.776 3.476 1.00 91.88 76 ALA A CA 1
ATOM 568 C C . ALA A 1 76 ? -7.553 -7.777 4.617 1.00 91.88 76 ALA A C 1
ATOM 570 O O . ALA A 1 76 ? -7.281 -8.330 5.686 1.00 91.88 76 ALA A O 1
ATOM 571 N N . LYS A 1 77 ? -8.741 -7.194 4.399 1.00 93.44 77 LYS A N 1
ATOM 572 C CA . LYS A 1 77 ? -9.864 -7.167 5.348 1.00 93.44 77 LYS A CA 1
ATOM 573 C C . LYS A 1 77 ? -9.473 -6.615 6.722 1.00 93.44 77 LYS A C 1
ATOM 575 O O . LYS A 1 77 ? -9.756 -7.232 7.750 1.00 93.44 77 LYS A O 1
ATOM 580 N N . PHE A 1 78 ? -8.784 -5.479 6.736 1.00 93.44 78 PHE A N 1
ATOM 581 C CA . PHE A 1 78 ? -8.436 -4.791 7.978 1.00 93.44 78 PHE A CA 1
ATOM 582 C C . PHE A 1 78 ? -9.703 -4.357 8.719 1.00 93.44 78 PHE A C 1
ATOM 584 O O . PHE A 1 78 ? -10.718 -4.018 8.109 1.00 93.44 78 PHE A O 1
ATOM 591 N N . SER A 1 79 ? -9.643 -4.347 10.049 1.00 94.31 79 SER A N 1
ATOM 592 C CA . SER A 1 79 ? -10.718 -3.787 10.866 1.00 94.31 79 SER A CA 1
ATOM 593 C C . SER A 1 79 ? -10.826 -2.270 10.683 1.00 94.31 79 SER A C 1
ATOM 595 O O . SER A 1 79 ? -9.895 -1.597 10.228 1.00 94.31 79 SER A O 1
ATOM 597 N N . GLU A 1 80 ? -11.960 -1.702 11.089 1.00 92.19 80 GLU A N 1
ATOM 598 C CA . GLU A 1 80 ? -12.174 -0.253 11.062 1.00 92.19 80 GLU A CA 1
ATOM 599 C C . GLU A 1 80 ? -11.140 0.496 11.922 1.00 92.19 80 GLU A C 1
ATOM 601 O O . GLU A 1 80 ? -10.610 1.525 11.504 1.00 92.19 80 GLU A O 1
ATOM 606 N N . MET A 1 81 ? -10.780 -0.063 13.085 1.00 92.81 81 MET A N 1
ATOM 607 C CA . MET A 1 81 ? -9.760 0.508 13.972 1.00 92.81 81 MET A CA 1
ATOM 608 C C . MET A 1 81 ? -8.371 0.531 13.317 1.00 92.81 81 MET A C 1
ATOM 610 O O . MET A 1 81 ? -7.696 1.560 13.343 1.00 92.81 81 MET A O 1
ATOM 614 N N . GLU A 1 82 ? -7.958 -0.579 12.698 1.00 93.38 82 GLU A N 1
ATOM 615 C CA . GLU A 1 82 ? -6.680 -0.687 11.977 1.00 93.38 82 GLU A CA 1
ATOM 616 C C . GLU A 1 82 ? -6.627 0.276 10.783 1.00 93.38 82 GLU A C 1
ATOM 618 O O . GLU A 1 82 ? -5.651 1.006 10.603 1.00 93.38 82 GLU A O 1
ATOM 623 N N . THR A 1 83 ? -7.715 0.334 10.012 1.00 94.44 83 THR A N 1
ATOM 624 C CA . THR A 1 83 ? -7.847 1.225 8.853 1.00 94.44 83 THR A CA 1
ATOM 625 C C . THR A 1 83 ? -7.787 2.696 9.266 1.00 94.44 83 THR A C 1
ATOM 627 O O . THR A 1 83 ? -7.077 3.491 8.647 1.00 94.44 83 THR A O 1
ATOM 630 N N . SER A 1 84 ? -8.502 3.072 10.330 1.00 94.75 84 SER A N 1
ATOM 631 C CA . SER A 1 84 ? -8.510 4.437 10.867 1.00 94.75 84 SER A CA 1
ATOM 632 C C . SER A 1 84 ? -7.116 4.879 11.317 1.00 94.75 84 SER A C 1
ATOM 634 O O . SER A 1 84 ? -6.670 5.971 10.959 1.00 94.75 84 SER A O 1
ATOM 636 N N . MET A 1 85 ? -6.388 4.009 12.025 1.00 95.12 85 MET A N 1
ATOM 637 C CA . MET A 1 85 ? -5.023 4.282 12.477 1.00 95.12 85 MET A CA 1
ATOM 638 C C . MET A 1 85 ? -4.082 4.572 11.300 1.00 95.12 85 MET A C 1
ATOM 640 O O . MET A 1 85 ? -3.389 5.590 11.299 1.00 95.12 85 MET A O 1
ATOM 644 N N . ILE A 1 86 ? -4.095 3.721 10.270 1.00 95.50 86 ILE A N 1
ATOM 645 C CA . ILE A 1 86 ? -3.243 3.893 9.084 1.00 95.50 86 ILE A CA 1
ATOM 646 C C . ILE A 1 86 ? -3.626 5.158 8.314 1.00 95.50 86 ILE A C 1
ATOM 648 O O . ILE A 1 86 ? -2.752 5.953 7.968 1.00 95.50 86 ILE A O 1
ATOM 652 N N . ARG A 1 87 ? -4.926 5.411 8.109 1.00 93.19 87 ARG A N 1
ATOM 653 C CA . ARG A 1 87 ? -5.403 6.653 7.477 1.00 93.19 87 ARG A CA 1
ATOM 654 C C . ARG A 1 87 ? -4.983 7.900 8.253 1.00 93.19 87 ARG A C 1
ATOM 656 O O . ARG A 1 87 ? -4.699 8.922 7.635 1.00 93.19 87 ARG A O 1
ATOM 663 N N . GLY A 1 88 ? -4.918 7.823 9.582 1.00 94.38 88 GLY A N 1
ATOM 664 C CA . GLY A 1 88 ? -4.381 8.885 10.430 1.00 94.38 88 GLY A CA 1
ATOM 665 C C . GLY A 1 88 ? -2.947 9.258 10.053 1.00 94.38 88 GLY A C 1
ATOM 666 O O . GLY A 1 88 ? -2.672 10.435 9.835 1.00 94.38 88 GLY A O 1
ATOM 667 N N . PHE A 1 89 ? -2.061 8.268 9.894 1.00 93.75 89 PHE A N 1
ATOM 668 C CA . PHE A 1 89 ? -0.679 8.490 9.450 1.00 93.75 89 PHE A CA 1
ATOM 669 C C . PHE A 1 89 ? -0.592 9.030 8.018 1.00 93.75 89 PHE A C 1
ATOM 671 O O . PHE A 1 89 ? 0.189 9.946 7.758 1.00 93.75 89 PHE A O 1
ATOM 678 N N . LEU A 1 90 ? -1.418 8.506 7.108 1.00 91.00 90 LEU A N 1
ATOM 679 C CA . LEU A 1 90 ? -1.466 8.952 5.714 1.00 91.00 90 LEU A CA 1
ATOM 680 C C . LEU A 1 90 ? -1.847 10.435 5.587 1.00 91.00 90 LEU A C 1
ATOM 682 O O . LEU A 1 90 ? -1.190 11.168 4.858 1.00 91.00 90 LEU A O 1
ATOM 686 N N . LYS A 1 91 ? -2.843 10.909 6.350 1.00 90.19 91 LYS A N 1
ATOM 687 C CA . LYS A 1 91 ? -3.302 12.315 6.320 1.00 90.19 91 LYS A CA 1
ATOM 688 C C . LYS A 1 91 ? -2.239 13.335 6.727 1.00 90.19 91 LYS A C 1
ATOM 690 O O . LYS A 1 91 ? -2.327 14.493 6.337 1.00 90.19 91 LYS A O 1
ATOM 695 N N . ILE A 1 92 ? -1.270 12.924 7.541 1.00 91.56 92 ILE A N 1
ATOM 696 C CA . ILE A 1 92 ? -0.161 13.775 7.995 1.00 91.56 92 ILE A CA 1
ATOM 697 C C . ILE A 1 92 ? 1.144 13.460 7.256 1.00 91.56 92 ILE A C 1
ATOM 699 O O . ILE A 1 92 ? 2.219 13.812 7.737 1.00 91.56 92 ILE A O 1
ATOM 703 N N . ASN A 1 93 ? 1.058 12.774 6.108 1.00 86.50 93 ASN A N 1
ATOM 704 C CA . ASN A 1 93 ? 2.186 12.380 5.260 1.00 86.50 93 ASN A CA 1
ATOM 705 C C . ASN A 1 93 ? 3.269 11.563 5.989 1.00 86.50 93 ASN A C 1
ATOM 707 O O . ASN A 1 93 ? 4.424 11.508 5.566 1.00 86.50 93 ASN A O 1
ATOM 711 N N . LYS A 1 94 ? 2.908 10.874 7.080 1.00 90.75 94 LYS A N 1
ATOM 712 C CA . LYS A 1 94 ? 3.797 9.946 7.793 1.00 90.75 94 LYS A CA 1
ATOM 713 C C . LYS A 1 94 ? 3.761 8.566 7.138 1.00 90.75 94 LYS A C 1
ATOM 715 O O . LYS A 1 94 ? 3.407 7.566 7.758 1.00 90.75 94 LYS A O 1
ATOM 720 N N . PHE A 1 95 ? 4.137 8.513 5.861 1.00 88.00 95 PHE A N 1
ATOM 721 C CA . PHE A 1 95 ? 4.054 7.301 5.040 1.00 88.00 95 PHE A CA 1
ATOM 722 C C . PHE A 1 95 ? 4.877 6.140 5.607 1.00 88.00 95 PHE A C 1
ATOM 724 O O . PHE A 1 95 ? 4.410 5.006 5.610 1.00 88.00 95 PHE A O 1
ATOM 731 N N . LYS A 1 96 ? 6.059 6.416 6.173 1.00 88.44 96 LYS A N 1
ATOM 732 C CA . LYS A 1 96 ? 6.889 5.385 6.820 1.00 88.44 96 LYS A CA 1
ATOM 733 C C . LYS A 1 96 ? 6.162 4.711 7.988 1.00 88.44 96 LYS A C 1
ATOM 735 O O . LYS A 1 96 ? 6.145 3.485 8.065 1.00 88.44 96 LYS A O 1
ATOM 740 N N . ASP A 1 97 ? 5.510 5.496 8.845 1.00 91.81 97 ASP A N 1
ATOM 741 C CA . ASP A 1 97 ? 4.745 4.969 9.980 1.00 91.81 97 ASP A CA 1
ATOM 742 C C . ASP A 1 97 ? 3.491 4.217 9.512 1.00 91.81 97 ASP A C 1
ATOM 744 O O . ASP A 1 97 ? 3.157 3.164 10.062 1.00 91.81 97 ASP A O 1
ATOM 748 N N . ALA A 1 98 ? 2.822 4.713 8.465 1.00 92.81 98 ALA A N 1
ATOM 749 C CA . ALA A 1 98 ? 1.685 4.033 7.847 1.00 92.81 98 ALA A CA 1
ATOM 750 C C . ALA A 1 98 ? 2.078 2.633 7.338 1.00 92.81 98 ALA A C 1
ATOM 752 O O . ALA A 1 98 ? 1.419 1.648 7.673 1.00 92.81 98 ALA A O 1
ATOM 753 N N . LEU A 1 99 ? 3.181 2.532 6.589 1.00 91.44 99 LEU A N 1
ATOM 754 C CA . LEU A 1 99 ? 3.689 1.268 6.043 1.00 91.44 99 LEU A CA 1
ATOM 755 C C . LEU A 1 99 ? 4.167 0.308 7.136 1.00 91.44 99 LEU A C 1
ATOM 757 O O . LEU A 1 99 ? 3.888 -0.890 7.062 1.00 91.44 99 LEU A O 1
ATOM 761 N N . ALA A 1 100 ? 4.837 0.822 8.171 1.00 92.19 100 ALA A N 1
ATOM 762 C CA . ALA A 1 100 ? 5.269 0.015 9.307 1.00 92.19 100 ALA A CA 1
ATOM 763 C C . ALA A 1 100 ? 4.067 -0.641 10.005 1.00 92.19 100 ALA A C 1
ATOM 765 O O . ALA A 1 100 ? 4.038 -1.862 10.161 1.00 92.19 100 ALA A O 1
ATOM 766 N N . ASN A 1 101 ? 3.032 0.135 10.342 1.00 92.94 101 ASN A N 1
ATOM 767 C CA . ASN A 1 101 ? 1.819 -0.403 10.967 1.00 92.94 101 ASN A CA 1
ATOM 768 C C . ASN A 1 101 ? 1.089 -1.393 10.053 1.00 92.94 101 ASN A C 1
ATOM 770 O O . ASN A 1 101 ? 0.630 -2.440 10.513 1.00 92.94 101 ASN A O 1
ATOM 774 N N . LEU A 1 102 ? 1.035 -1.099 8.755 1.00 92.19 102 LEU A N 1
ATOM 775 C CA . LEU A 1 102 ? 0.423 -1.977 7.769 1.00 92.19 102 LEU A CA 1
ATOM 776 C C . LEU A 1 102 ? 1.133 -3.341 7.691 1.00 92.19 102 LEU A C 1
ATOM 778 O O . LEU A 1 102 ? 0.465 -4.376 7.717 1.00 92.19 102 LEU A O 1
ATOM 782 N N . SER A 1 103 ? 2.472 -3.361 7.683 1.00 90.56 103 SER A N 1
ATOM 783 C CA . SER A 1 103 ? 3.256 -4.607 7.708 1.00 90.56 103 SER A CA 1
ATOM 784 C C . SER A 1 103 ? 3.021 -5.425 8.985 1.00 90.56 103 SER A C 1
ATOM 786 O O . SER A 1 103 ? 2.754 -6.625 8.911 1.00 90.56 103 SER A O 1
ATOM 788 N N . VAL A 1 104 ? 2.996 -4.762 10.149 1.00 91.88 104 VAL A N 1
ATOM 789 C CA . VAL A 1 104 ? 2.757 -5.398 11.454 1.00 91.88 104 VAL A CA 1
ATOM 790 C C . VAL A 1 104 ? 1.391 -6.080 11.495 1.00 91.88 104 VAL A C 1
ATOM 792 O O . VAL A 1 104 ? 1.279 -7.216 11.958 1.00 91.88 104 VAL A O 1
ATOM 795 N N . ILE A 1 105 ? 0.340 -5.418 11.008 1.00 91.56 105 ILE A N 1
ATOM 796 C CA . ILE A 1 105 ? -1.012 -5.993 10.986 1.00 91.56 105 ILE A CA 1
ATOM 797 C C . ILE A 1 105 ? -1.055 -7.239 10.094 1.00 91.56 105 ILE A C 1
ATOM 799 O O . ILE A 1 105 ? -1.609 -8.266 10.490 1.00 91.56 105 ILE A O 1
ATOM 803 N N . LEU A 1 106 ? -0.416 -7.195 8.926 1.00 88.94 106 LEU A N 1
ATOM 804 C CA . LEU A 1 106 ? -0.399 -8.320 7.990 1.00 88.94 106 LEU A CA 1
ATOM 805 C C . LEU A 1 106 ? 0.379 -9.522 8.513 1.00 88.94 106 LEU A C 1
ATOM 807 O O . LEU A 1 106 ? -0.059 -10.659 8.334 1.00 88.94 106 LEU A O 1
ATOM 811 N N . ASP A 1 107 ? 1.494 -9.300 9.199 1.00 88.25 107 ASP A N 1
ATOM 812 C CA . ASP A 1 107 ? 2.252 -10.393 9.804 1.00 88.25 107 ASP A CA 1
ATOM 813 C C . ASP A 1 107 ? 1.486 -11.036 10.969 1.00 88.25 107 ASP A C 1
ATOM 815 O O . ASP A 1 107 ? 1.456 -12.266 11.087 1.00 88.25 107 ASP A O 1
ATOM 819 N N . ARG A 1 108 ? 0.739 -10.243 11.754 1.00 86.50 108 ARG A N 1
ATOM 820 C CA . ARG A 1 108 ? -0.199 -10.778 12.759 1.00 86.50 108 ARG A CA 1
ATOM 821 C C . ARG A 1 108 ? -1.292 -11.635 12.121 1.00 86.50 108 ARG A C 1
ATOM 823 O O . ARG A 1 108 ? -1.656 -12.665 12.685 1.00 86.50 108 ARG A O 1
ATOM 830 N N . GLN A 1 109 ? -1.814 -11.247 10.956 1.00 82.31 109 GLN A N 1
ATOM 831 C CA . GLN A 1 109 ? -2.814 -12.044 10.239 1.00 82.31 109 GLN A CA 1
ATOM 832 C C . GLN A 1 109 ? -2.243 -13.371 9.718 1.00 82.31 109 GLN A C 1
ATOM 834 O O . GLN A 1 109 ? -2.922 -14.393 9.815 1.00 82.31 109 GLN A O 1
ATOM 839 N N . LYS A 1 110 ? -1.001 -13.387 9.211 1.00 76.69 110 LYS A N 1
ATOM 840 C CA . LYS A 1 110 ? -0.322 -14.627 8.785 1.00 76.69 110 LYS A CA 1
ATOM 841 C C . LYS A 1 110 ? -0.108 -15.583 9.959 1.00 76.69 110 LYS A C 1
ATOM 843 O O . LYS A 1 110 ? -0.404 -16.763 9.827 1.00 76.69 110 LYS A O 1
ATOM 848 N N . SER A 1 111 ? 0.341 -15.072 11.109 1.00 71.06 111 SER A N 1
ATOM 849 C CA . SER A 1 111 ? 0.600 -15.885 12.308 1.00 71.06 111 SER A CA 1
ATOM 850 C C . SER A 1 111 ? -0.656 -16.512 12.919 1.00 71.06 111 SER A C 1
ATOM 852 O O . SER A 1 111 ? -0.534 -17.485 13.647 1.00 71.06 111 SER A O 1
ATOM 854 N N . ARG A 1 112 ? -1.852 -15.967 12.659 1.00 61.53 112 ARG A N 1
ATOM 855 C CA . ARG A 1 112 ? -3.133 -16.521 13.141 1.00 61.53 112 ARG A CA 1
ATOM 856 C C . ARG A 1 112 ? -3.699 -17.630 12.252 1.00 61.53 112 ARG A C 1
ATOM 858 O O . ARG A 1 112 ? -4.710 -18.224 12.610 1.00 61.53 112 ARG A O 1
ATOM 865 N N . ARG A 1 113 ? -3.119 -17.844 11.067 1.00 57.22 113 ARG A N 1
ATOM 866 C CA . ARG A 1 113 ? -3.565 -18.856 10.095 1.00 57.22 113 ARG A CA 1
ATOM 867 C C . ARG A 1 113 ? -2.787 -20.175 10.189 1.00 57.22 113 ARG A C 1
ATOM 869 O O . ARG A 1 113 ? -3.068 -21.064 9.391 1.00 57.22 113 ARG A O 1
ATOM 876 N N . TYR A 1 114 ? -1.852 -20.285 11.134 1.00 41.56 114 TYR A N 1
ATOM 877 C CA . TYR A 1 114 ? -1.079 -21.489 11.443 1.00 41.56 114 TYR A CA 1
ATOM 878 C C . TYR A 1 114 ? -1.362 -21.956 12.867 1.00 41.56 114 TYR A C 1
ATOM 880 O O . TYR A 1 114 ? -1.595 -21.075 13.726 1.00 41.56 114 TYR A O 1
#